Protein AF-A0A1F6DCQ6-F1 (afdb_monomer)

Structure (mmCIF, N/CA/C/O backbone):
data_AF-A0A1F6DCQ6-F1
#
_entry.id  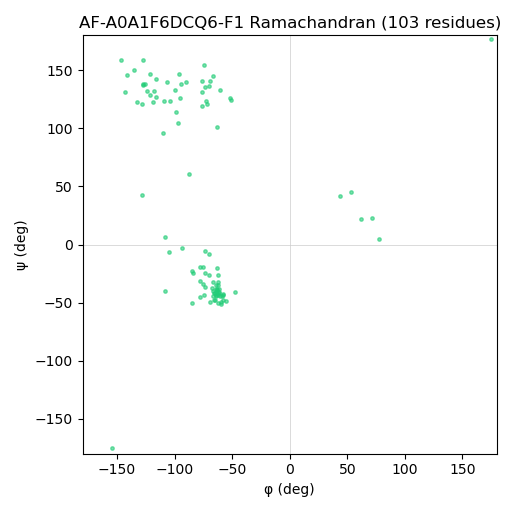 AF-A0A1F6DCQ6-F1
#
loop_
_atom_site.group_PDB
_atom_site.id
_atom_site.type_symbol
_atom_site.label_atom_id
_atom_site.label_alt_id
_atom_site.label_comp_id
_atom_site.label_asym_id
_atom_site.label_entity_id
_atom_site.label_seq_id
_atom_site.pdbx_PDB_ins_code
_atom_site.Cartn_x
_atom_site.Cartn_y
_atom_site.Cartn_z
_atom_site.occupancy
_atom_site.B_iso_or_equiv
_atom_site.auth_seq_id
_atom_site.auth_comp_id
_atom_site.auth_asym_id
_atom_site.auth_atom_id
_atom_site.pdbx_PDB_model_num
ATOM 1 N N . MET A 1 1 ? 12.538 10.543 -7.965 1.00 42.59 1 MET A N 1
ATOM 2 C CA . MET A 1 1 ? 13.452 9.483 -7.477 1.00 42.59 1 MET A CA 1
ATOM 3 C C . MET A 1 1 ? 12.785 8.169 -7.844 1.00 42.59 1 MET A C 1
ATOM 5 O O . MET A 1 1 ? 11.638 8.008 -7.456 1.00 42.59 1 MET A O 1
ATOM 9 N N . ASN A 1 2 ? 13.435 7.316 -8.639 1.00 52.97 2 ASN A N 1
ATOM 10 C CA . ASN A 1 2 ? 12.769 6.256 -9.404 1.00 52.97 2 ASN A CA 1
ATOM 11 C C . ASN A 1 2 ? 12.784 4.904 -8.662 1.00 52.97 2 ASN A C 1
ATOM 13 O O . ASN A 1 2 ? 13.849 4.422 -8.280 1.00 52.97 2 ASN A O 1
ATOM 17 N N . THR A 1 3 ? 11.618 4.285 -8.474 1.00 58.53 3 THR A N 1
ATOM 18 C CA . THR A 1 3 ? 11.388 2.931 -7.925 1.00 58.53 3 THR A CA 1
ATOM 19 C C . THR A 1 3 ? 12.300 1.899 -8.584 1.00 58.53 3 THR A C 1
ATOM 21 O O . THR A 1 3 ? 12.903 1.069 -7.907 1.00 58.53 3 THR A O 1
ATOM 24 N N . PHE A 1 4 ? 12.485 2.017 -9.905 1.00 58.50 4 PHE A N 1
ATOM 25 C CA . PHE A 1 4 ? 13.355 1.139 -10.688 1.00 58.50 4 PHE A CA 1
ATOM 26 C C . PHE A 1 4 ? 14.836 1.241 -10.289 1.00 58.50 4 PHE A C 1
ATOM 28 O O . PHE A 1 4 ? 15.517 0.226 -10.212 1.00 58.50 4 PHE A O 1
ATOM 35 N N . GLU A 1 5 ? 15.328 2.444 -9.981 1.00 57.75 5 GLU A N 1
ATOM 36 C CA . GLU A 1 5 ? 16.720 2.661 -9.555 1.00 57.75 5 GLU A CA 1
ATOM 37 C C . GLU A 1 5 ? 16.945 2.275 -8.090 1.00 57.75 5 GLU A C 1
ATOM 39 O O . GLU A 1 5 ? 18.031 1.829 -7.727 1.00 57.75 5 GLU A O 1
ATOM 44 N N . LYS A 1 6 ? 15.928 2.432 -7.231 1.00 64.56 6 LYS A N 1
ATOM 45 C CA . LYS A 1 6 ? 16.028 2.038 -5.817 1.00 64.56 6 LYS A CA 1
ATOM 46 C C . LYS A 1 6 ? 15.878 0.541 -5.585 1.00 64.56 6 LYS A C 1
ATOM 48 O O . LYS A 1 6 ? 16.191 0.078 -4.490 1.00 64.56 6 LYS A O 1
ATOM 53 N N . GLY A 1 7 ? 15.308 -0.187 -6.542 1.00 76.19 7 GLY A N 1
ATOM 54 C CA . GLY A 1 7 ? 14.996 -1.600 -6.370 1.00 76.19 7 GLY A CA 1
ATOM 55 C C . GLY A 1 7 ? 13.988 -1.869 -5.245 1.00 76.19 7 GLY A C 1
ATOM 56 O O . GLY A 1 7 ? 13.959 -2.976 -4.715 1.00 76.19 7 GLY A O 1
ATOM 57 N N . THR A 1 8 ? 13.174 -0.881 -4.857 1.00 85.12 8 THR A N 1
ATOM 58 C CA . THR A 1 8 ? 12.178 -1.007 -3.779 1.00 85.12 8 THR A CA 1
ATOM 59 C C . THR A 1 8 ? 10.886 -0.273 -4.123 1.00 85.12 8 THR A C 1
ATOM 61 O O . THR A 1 8 ? 10.940 0.779 -4.756 1.00 85.12 8 THR A O 1
ATOM 64 N N . VAL A 1 9 ? 9.747 -0.814 -3.686 1.00 89.44 9 VAL A N 1
ATOM 65 C CA . VAL A 1 9 ? 8.402 -0.229 -3.832 1.00 89.44 9 VAL A CA 1
ATOM 66 C C . VAL A 1 9 ? 7.730 -0.133 -2.464 1.00 89.44 9 VAL A C 1
ATOM 68 O O . VAL A 1 9 ? 7.853 -1.048 -1.647 1.00 89.44 9 VAL A O 1
ATOM 71 N N . LYS A 1 10 ? 7.044 0.974 -2.177 1.00 93.19 10 LYS A N 1
ATOM 72 C CA . LYS A 1 10 ? 6.252 1.123 -0.956 1.00 93.19 10 LYS A CA 1
ATOM 73 C C . LYS A 1 10 ? 4.958 0.350 -1.093 1.00 93.19 10 LYS A C 1
ATOM 75 O O . LYS A 1 10 ? 4.215 0.514 -2.059 1.00 93.19 10 LYS A O 1
ATOM 80 N N . ILE A 1 11 ? 4.678 -0.434 -0.068 1.00 94.94 11 ILE A N 1
ATOM 81 C CA . ILE A 1 11 ? 3.442 -1.185 0.057 1.00 94.94 11 ILE A CA 1
ATOM 82 C C . ILE A 1 11 ? 2.648 -0.702 1.263 1.00 94.94 11 ILE A C 1
ATOM 84 O O . ILE A 1 11 ? 3.215 -0.380 2.315 1.00 94.94 11 ILE A O 1
ATOM 88 N N . LEU A 1 12 ? 1.332 -0.669 1.101 1.00 96.25 12 LEU A N 1
ATOM 89 C CA . LEU A 1 12 ? 0.381 -0.312 2.138 1.00 96.25 12 LEU A CA 1
ATOM 90 C C . LEU A 1 12 ? -0.744 -1.340 2.164 1.00 96.25 12 LEU A C 1
ATOM 92 O O . LEU A 1 12 ? -1.424 -1.531 1.162 1.00 96.25 12 LEU A O 1
ATOM 96 N N . LEU A 1 13 ? -0.956 -1.969 3.315 1.00 96.62 13 LEU A N 1
ATOM 97 C CA . LEU A 1 13 ? -2.104 -2.828 3.578 1.00 96.62 13 LEU A CA 1
ATOM 98 C C . LEU A 1 13 ? -3.020 -2.108 4.561 1.00 96.62 13 LEU A C 1
ATOM 100 O O . LEU A 1 13 ? -2.581 -1.718 5.646 1.00 96.62 13 LEU A O 1
ATOM 104 N N . TYR A 1 14 ? -4.274 -1.914 4.185 1.00 96.06 14 TYR A N 1
ATOM 105 C CA . TYR A 1 14 ? -5.227 -1.108 4.935 1.00 96.06 14 TYR A CA 1
ATOM 106 C C . TYR A 1 14 ? -6.636 -1.668 4.804 1.00 96.06 14 TYR A C 1
ATOM 108 O O . TYR A 1 14 ? -6.941 -2.434 3.895 1.00 96.06 14 TYR A O 1
ATOM 116 N N . LYS A 1 15 ? -7.491 -1.309 5.756 1.00 95.81 15 LYS A N 1
ATOM 117 C CA . LYS A 1 15 ? -8.887 -1.727 5.789 1.00 95.81 15 LYS A CA 1
ATOM 118 C C . LYS A 1 15 ? -9.789 -0.513 5.689 1.00 95.81 15 LYS A C 1
ATOM 120 O O . LYS A 1 15 ? -9.594 0.447 6.433 1.00 95.81 15 LYS A O 1
ATOM 125 N N . ASP A 1 16 ? -10.778 -0.572 4.814 1.00 94.12 16 ASP A N 1
ATOM 126 C CA . ASP A 1 16 ? -11.883 0.377 4.826 1.00 94.12 16 ASP A CA 1
ATOM 127 C C . ASP A 1 16 ? -12.800 0.068 6.014 1.00 94.12 16 ASP A C 1
ATOM 129 O O . ASP A 1 16 ? -13.265 -1.060 6.207 1.00 94.12 16 ASP A O 1
ATOM 133 N N . THR A 1 17 ? -12.997 1.071 6.865 1.00 88.88 17 THR A N 1
ATOM 134 C CA . THR A 1 17 ? -13.772 0.933 8.100 1.00 88.88 17 THR A CA 1
ATOM 135 C C . THR A 1 17 ? -15.276 0.849 7.864 1.00 88.88 17 THR A C 1
ATOM 137 O O . THR A 1 17 ? -15.969 0.262 8.695 1.00 88.88 17 THR A O 1
ATOM 140 N N . GLU A 1 18 ? -15.778 1.379 6.748 1.00 89.88 18 GLU A N 1
ATOM 141 C CA . GLU A 1 18 ? -17.200 1.360 6.411 1.00 89.88 18 GLU A CA 1
ATOM 142 C C . GLU A 1 18 ? -17.589 0.047 5.732 1.00 89.88 18 GLU A C 1
ATOM 144 O O . GLU A 1 18 ? -18.542 -0.611 6.152 1.00 89.88 18 GLU A O 1
ATOM 149 N N . SER A 1 19 ? -16.840 -0.358 4.704 1.00 90.94 19 SER A N 1
ATOM 150 C CA . SER A 1 19 ? -17.141 -1.576 3.938 1.00 90.94 19 SER A CA 1
ATOM 151 C C . SER A 1 19 ? -16.583 -2.848 4.576 1.00 90.94 19 SER A C 1
ATOM 153 O O . SER A 1 19 ? -17.100 -3.941 4.352 1.00 90.94 19 SER A O 1
ATOM 155 N N . GLY A 1 20 ? -15.530 -2.726 5.384 1.00 92.50 20 GLY A N 1
ATOM 156 C CA . GLY A 1 20 ? -14.818 -3.864 5.948 1.00 92.50 20 GLY A CA 1
ATOM 157 C C . GLY A 1 20 ? -13.859 -4.557 4.971 1.00 92.50 20 GLY A C 1
ATOM 158 O O . GLY A 1 20 ? -13.268 -5.567 5.359 1.00 92.50 20 GLY A O 1
ATOM 159 N N . VAL A 1 21 ? -13.684 -4.024 3.759 1.00 96.69 21 VAL A N 1
ATOM 160 C CA . VAL A 1 21 ? -12.812 -4.572 2.711 1.00 96.69 21 VAL A CA 1
ATOM 161 C C . VAL A 1 21 ? -11.345 -4.273 3.017 1.00 96.69 21 VAL A C 1
ATOM 163 O O . VAL A 1 21 ? -10.994 -3.188 3.496 1.00 96.69 21 VAL A O 1
ATOM 166 N N . TRP A 1 22 ? -10.479 -5.247 2.751 1.00 97.38 22 TRP A N 1
ATOM 167 C CA . TRP A 1 22 ? -9.031 -5.086 2.800 1.00 97.38 22 TRP A CA 1
ATOM 168 C C . TRP A 1 22 ? -8.495 -4.651 1.449 1.00 97.38 22 TRP A C 1
ATOM 170 O O . TRP A 1 22 ? -8.892 -5.184 0.422 1.00 97.38 22 TRP A O 1
ATOM 180 N N . TYR A 1 23 ? -7.537 -3.736 1.478 1.00 97.56 23 TYR A N 1
ATOM 181 C CA . TYR A 1 23 ? -6.846 -3.226 0.307 1.00 97.56 23 TYR A CA 1
ATOM 182 C C . TYR A 1 23 ? -5.342 -3.334 0.501 1.00 97.56 23 TYR A C 1
ATOM 184 O O . TYR A 1 23 ? -4.812 -3.003 1.565 1.00 97.56 23 TYR A O 1
ATOM 192 N N . GLY A 1 24 ? -4.655 -3.773 -0.545 1.00 97.00 24 GLY A N 1
ATOM 193 C CA . GLY A 1 24 ? -3.207 -3.783 -0.653 1.00 97.00 24 GLY A CA 1
ATOM 194 C C . GLY A 1 24 ? -2.788 -2.916 -1.827 1.00 97.00 24 GLY A C 1
ATOM 195 O O . GLY A 1 24 ? -3.195 -3.190 -2.950 1.00 97.00 24 GLY A O 1
ATOM 196 N N . SER A 1 25 ? -1.961 -1.902 -1.583 1.00 96.88 25 SER A N 1
ATOM 197 C CA . SER A 1 25 ? -1.512 -0.966 -2.617 1.00 96.88 25 SER A CA 1
ATOM 198 C C . SER A 1 25 ? 0.007 -0.907 -2.718 1.00 96.88 25 SER A C 1
ATOM 200 O O . SER A 1 25 ? 0.690 -0.734 -1.709 1.00 96.88 25 SER A O 1
ATOM 202 N N . ALA A 1 26 ? 0.528 -1.002 -3.942 1.00 95.19 26 ALA A N 1
ATOM 203 C CA . ALA A 1 26 ? 1.905 -0.677 -4.298 1.00 95.19 26 ALA A CA 1
ATOM 204 C C . ALA A 1 26 ? 1.933 0.746 -4.868 1.00 95.19 26 ALA A C 1
ATOM 206 O O . ALA A 1 26 ? 1.496 0.990 -5.995 1.00 95.19 26 ALA A O 1
ATOM 207 N N . LEU A 1 27 ? 2.410 1.690 -4.058 1.00 93.56 27 LEU A N 1
ATOM 208 C CA . LEU A 1 27 ? 2.150 3.116 -4.255 1.00 93.56 27 LEU A CA 1
ATOM 209 C C . LEU A 1 27 ? 2.793 3.661 -5.531 1.00 93.56 27 LEU A C 1
ATOM 211 O O . LEU A 1 27 ? 2.124 4.303 -6.329 1.00 93.56 27 LEU A O 1
ATOM 215 N N . GLU A 1 28 ? 4.070 3.370 -5.772 1.00 90.62 28 GLU A N 1
ATOM 216 C CA . GLU A 1 28 ? 4.767 3.882 -6.958 1.00 90.62 28 GLU A CA 1
ATOM 217 C C . GLU A 1 28 ? 4.350 3.199 -8.276 1.00 90.62 28 GLU A C 1
ATOM 219 O O . GLU A 1 28 ? 4.792 3.605 -9.356 1.00 90.62 28 GLU A O 1
ATOM 224 N N . PHE A 1 29 ? 3.512 2.159 -8.204 1.00 91.12 29 PHE A N 1
ATOM 225 C CA . PHE A 1 29 ? 2.913 1.492 -9.364 1.00 91.12 29 PHE A CA 1
ATOM 226 C C . PHE A 1 29 ? 1.435 1.856 -9.559 1.00 91.12 29 PHE A C 1
ATOM 228 O O . PHE A 1 29 ? 0.857 1.432 -10.557 1.00 91.12 29 PHE A O 1
ATOM 235 N N . ASN A 1 30 ? 0.827 2.601 -8.621 1.00 91.69 30 ASN A N 1
ATOM 236 C CA . ASN A 1 30 ? -0.625 2.807 -8.514 1.00 91.69 30 ASN A CA 1
ATOM 237 C C . ASN A 1 30 ? -1.426 1.513 -8.713 1.00 91.69 30 ASN A C 1
ATOM 239 O O . ASN A 1 30 ? -2.449 1.474 -9.396 1.00 91.69 30 ASN A O 1
ATOM 243 N N . LEU A 1 31 ? -0.918 0.432 -8.126 1.00 94.00 31 LEU A N 1
ATOM 244 C CA . LEU A 1 31 ? -1.510 -0.890 -8.206 1.00 94.00 31 LEU A CA 1
ATOM 245 C C . LEU A 1 31 ? -2.200 -1.186 -6.883 1.00 94.00 31 LEU A C 1
ATOM 247 O O . LEU A 1 31 ? -1.541 -1.171 -5.845 1.00 94.00 31 LEU A O 1
ATOM 251 N N . THR A 1 32 ? -3.489 -1.500 -6.936 1.00 96.06 32 THR A N 1
ATOM 252 C CA . THR A 1 32 ? -4.292 -1.859 -5.767 1.00 96.06 32 THR A CA 1
ATOM 253 C C . THR A 1 32 ? -4.995 -3.185 -6.012 1.00 96.06 32 THR A C 1
ATOM 255 O O . THR A 1 32 ? -5.507 -3.429 -7.103 1.00 96.06 32 THR A O 1
ATOM 258 N N . VAL A 1 33 ? -5.010 -4.030 -4.988 1.00 97.00 33 VAL A N 1
ATOM 259 C CA . VAL A 1 33 ? -5.807 -5.257 -4.912 1.00 97.00 33 VAL A CA 1
ATOM 260 C C . VAL A 1 33 ? -6.720 -5.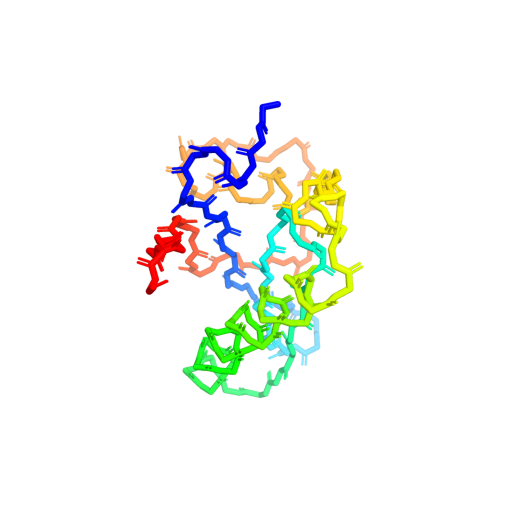175 -3.695 1.00 97.00 33 VAL A C 1
ATOM 262 O O . VAL A 1 33 ? -6.344 -4.577 -2.683 1.00 97.00 33 VAL A O 1
ATOM 265 N N . ASP A 1 34 ? -7.905 -5.762 -3.790 1.00 97.19 34 ASP A N 1
ATOM 266 C CA . ASP A 1 34 ? -8.914 -5.764 -2.735 1.00 97.19 34 ASP A CA 1
ATOM 267 C C . ASP A 1 34 ? -9.399 -7.180 -2.406 1.00 97.19 34 ASP A C 1
ATOM 269 O O . ASP A 1 34 ? -9.238 -8.108 -3.198 1.00 97.19 34 ASP A O 1
ATOM 273 N N . GLY A 1 35 ? -9.962 -7.362 -1.212 1.00 96.12 35 GLY A N 1
ATOM 274 C CA . GLY A 1 35 ? -10.530 -8.641 -0.802 1.00 96.12 35 GLY A CA 1
ATOM 275 C C . GLY A 1 35 ? -11.023 -8.678 0.642 1.00 96.12 35 GLY A C 1
ATOM 276 O O . GLY A 1 35 ? -10.870 -7.732 1.415 1.00 96.12 35 GLY A O 1
ATOM 277 N N . ASP A 1 36 ? -11.611 -9.811 1.019 1.00 95.31 36 ASP A N 1
ATOM 278 C CA . ASP A 1 36 ? -12.209 -10.001 2.348 1.00 95.31 36 ASP A CA 1
ATOM 279 C C . ASP A 1 36 ? -11.192 -10.449 3.410 1.00 95.31 36 ASP A C 1
ATOM 281 O O . ASP A 1 36 ? -11.396 -10.239 4.610 1.00 95.31 36 ASP A O 1
ATOM 285 N N . ASP A 1 37 ? -10.084 -11.056 2.978 1.00 95.44 37 ASP A N 1
ATOM 286 C CA . ASP A 1 37 ? -9.031 -11.566 3.851 1.00 95.44 37 ASP A CA 1
ATOM 287 C C . ASP A 1 37 ? -7.707 -10.837 3.618 1.00 95.44 37 ASP A C 1
ATOM 289 O O . ASP A 1 37 ? -7.172 -10.767 2.512 1.00 95.44 37 ASP A O 1
ATOM 293 N N . ARG A 1 38 ? -7.147 -10.327 4.711 1.00 95.44 38 ARG A N 1
ATOM 294 C CA . ARG A 1 38 ? -5.905 -9.560 4.724 1.00 95.44 38 ARG A CA 1
ATOM 295 C C . ARG A 1 38 ? -4.715 -10.325 4.136 1.00 95.44 38 ARG A C 1
ATOM 297 O O . ARG A 1 38 ? -3.880 -9.732 3.456 1.00 95.44 38 ARG A O 1
ATOM 304 N N . GLU A 1 39 ? -4.568 -11.599 4.483 1.00 95.38 39 GLU A N 1
ATOM 305 C CA . GLU A 1 39 ? -3.410 -12.410 4.097 1.00 95.38 39 GLU A CA 1
ATOM 306 C C . GLU A 1 39 ? -3.482 -12.774 2.618 1.00 95.38 39 GLU A C 1
ATOM 308 O O . GLU A 1 39 ? -2.460 -12.747 1.928 1.00 95.38 39 GLU A O 1
ATOM 313 N N . VAL A 1 40 ? -4.697 -13.020 2.118 1.00 96.31 40 VAL A N 1
ATOM 314 C CA . VAL A 1 40 ? -4.962 -13.192 0.686 1.00 96.31 40 VAL A CA 1
ATOM 315 C C . VAL A 1 40 ? -4.614 -11.917 -0.079 1.00 96.31 40 VAL A C 1
ATOM 317 O O . VAL A 1 40 ? -3.809 -11.982 -1.004 1.00 96.31 40 VAL A O 1
ATOM 320 N N . VAL A 1 41 ? -5.111 -10.757 0.361 1.00 97.38 41 VAL A N 1
ATOM 321 C CA . VAL A 1 41 ? -4.823 -9.456 -0.272 1.00 97.38 41 VAL A CA 1
ATOM 322 C C . VAL A 1 41 ? -3.321 -9.172 -0.315 1.00 97.38 41 VAL A C 1
ATOM 324 O O . VAL A 1 41 ? -2.792 -8.744 -1.339 1.00 97.38 41 VAL A O 1
ATOM 327 N N . PHE A 1 42 ? -2.592 -9.455 0.767 1.00 95.31 42 PHE A N 1
ATOM 328 C CA . PHE A 1 42 ? -1.140 -9.278 0.790 1.00 95.31 42 PHE A CA 1
ATOM 329 C C . PHE A 1 42 ? -0.415 -10.209 -0.199 1.00 95.31 42 PHE A C 1
ATOM 331 O O . PHE A 1 42 ? 0.484 -9.777 -0.928 1.00 95.31 42 PHE A O 1
ATOM 338 N N . LEU A 1 43 ? -0.816 -11.482 -0.263 1.00 95.06 43 LEU A N 1
ATOM 339 C CA . LEU A 1 43 ? -0.262 -12.447 -1.214 1.00 95.06 43 LEU A CA 1
ATOM 340 C C . LEU A 1 43 ? -0.540 -12.039 -2.668 1.00 95.06 43 LEU A C 1
ATOM 342 O O . LEU A 1 43 ? 0.347 -12.144 -3.519 1.00 95.06 43 LEU A O 1
ATOM 346 N N . GLU A 1 44 ? -1.759 -11.591 -2.955 1.00 96.69 44 GLU A N 1
ATOM 347 C CA . GLU A 1 44 ? -2.173 -11.140 -4.282 1.00 96.69 44 GLU A CA 1
ATOM 348 C C . GLU A 1 44 ? -1.447 -9.867 -4.699 1.00 96.69 44 GLU A C 1
ATOM 350 O O . GLU A 1 44 ? -0.965 -9.801 -5.829 1.00 96.69 44 GLU A O 1
ATOM 355 N N . LEU A 1 45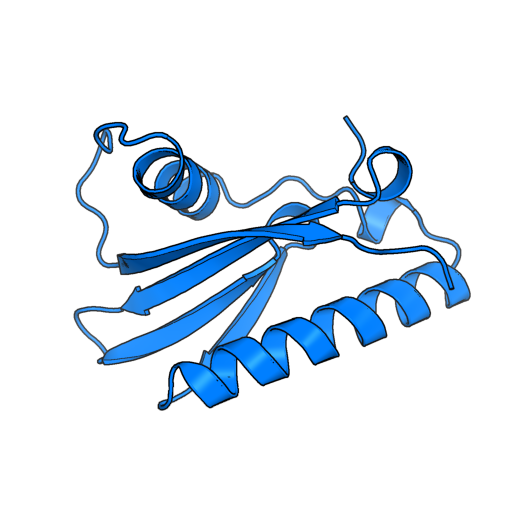 ? -1.242 -8.920 -3.778 1.00 96.31 45 LEU A N 1
ATOM 356 C CA . LEU A 1 45 ? -0.442 -7.726 -4.035 1.00 96.31 45 LEU A CA 1
ATOM 357 C C . LEU A 1 45 ? 0.981 -8.103 -4.461 1.00 96.31 45 LEU A C 1
ATOM 359 O O . LEU A 1 45 ? 1.477 -7.609 -5.472 1.00 96.31 45 LEU A O 1
ATOM 363 N N . SER A 1 46 ? 1.627 -9.020 -3.735 1.00 92.25 46 SER A N 1
ATOM 364 C CA . SER A 1 46 ? 2.990 -9.465 -4.058 1.00 92.25 46 SER A CA 1
ATOM 365 C C . SER A 1 46 ? 3.081 -10.137 -5.436 1.00 92.25 46 SER A C 1
ATOM 367 O O . SER A 1 46 ? 4.080 -9.987 -6.146 1.00 92.25 46 SER A O 1
ATOM 369 N N . ARG A 1 47 ? 2.040 -10.872 -5.852 1.00 94.00 47 ARG A N 1
ATOM 370 C CA . ARG A 1 47 ? 1.952 -11.451 -7.206 1.00 94.00 47 ARG A CA 1
ATOM 371 C C . ARG A 1 47 ? 1.765 -10.365 -8.258 1.00 94.00 47 ARG A C 1
ATOM 373 O O . ARG A 1 47 ? 2.543 -10.306 -9.206 1.00 94.00 47 ARG A O 1
ATOM 380 N N . ALA A 1 48 ? 0.811 -9.467 -8.039 1.00 94.88 48 ALA A N 1
ATOM 381 C CA . ALA A 1 48 ? 0.492 -8.393 -8.965 1.00 94.88 48 ALA A CA 1
ATOM 382 C C . ALA A 1 48 ? 1.691 -7.447 -9.181 1.00 94.88 48 ALA A C 1
ATOM 384 O O . ALA A 1 48 ? 1.973 -7.070 -10.314 1.00 94.88 48 ALA A O 1
ATOM 385 N N . ILE A 1 49 ? 2.469 -7.144 -8.132 1.00 92.31 49 ILE A N 1
ATOM 386 C CA . ILE A 1 49 ? 3.742 -6.404 -8.220 1.00 92.31 49 ILE A CA 1
ATOM 387 C C . ILE A 1 49 ? 4.709 -7.083 -9.201 1.00 92.31 49 ILE A C 1
ATOM 389 O O . ILE A 1 49 ? 5.284 -6.419 -10.065 1.00 92.31 49 ILE A O 1
ATOM 393 N N . LYS A 1 50 ? 4.899 -8.404 -9.087 1.00 90.81 50 LYS A N 1
ATOM 394 C CA . LYS A 1 50 ? 5.820 -9.159 -9.953 1.00 90.81 50 LYS A CA 1
ATOM 395 C C . LYS A 1 50 ? 5.347 -9.153 -11.402 1.00 90.81 50 LYS A C 1
ATOM 397 O O . LYS A 1 50 ? 6.139 -8.835 -12.288 1.00 90.81 50 LYS A O 1
ATOM 402 N N . ASP A 1 51 ? 4.071 -9.443 -11.626 1.00 91.25 51 ASP A N 1
ATOM 403 C CA . ASP A 1 51 ? 3.481 -9.493 -12.966 1.00 91.25 51 ASP A CA 1
ATOM 404 C C . ASP A 1 51 ? 3.526 -8.119 -13.645 1.00 91.25 51 ASP A C 1
ATOM 406 O O . ASP A 1 51 ? 3.843 -8.007 -14.833 1.00 91.25 51 ASP A O 1
ATOM 410 N N . TYR A 1 52 ? 3.300 -7.054 -12.875 1.00 91.06 52 TYR A N 1
ATOM 411 C CA . TYR A 1 52 ? 3.388 -5.680 -13.352 1.00 91.06 52 TYR A CA 1
ATOM 412 C C . TYR A 1 52 ? 4.815 -5.303 -13.775 1.00 91.06 52 TYR A C 1
ATOM 414 O O . TYR A 1 52 ? 5.013 -4.705 -14.833 1.00 91.06 52 TYR A O 1
ATOM 422 N N . ILE A 1 53 ? 5.832 -5.709 -13.007 1.00 88.25 53 ILE A N 1
ATOM 423 C CA . ILE A 1 53 ? 7.245 -5.492 -13.362 1.00 88.25 53 ILE A CA 1
ATOM 424 C C . ILE A 1 53 ? 7.625 -6.253 -14.630 1.00 88.25 53 ILE A C 1
ATOM 426 O O . ILE A 1 53 ? 8.301 -5.690 -15.494 1.00 88.25 53 ILE A O 1
ATOM 430 N N . VAL A 1 54 ? 7.205 -7.515 -14.752 1.00 89.12 54 VAL A N 1
ATOM 431 C CA . VAL A 1 54 ? 7.442 -8.322 -15.959 1.00 89.12 54 VAL A CA 1
ATOM 432 C C . VAL A 1 54 ? 6.800 -7.644 -17.168 1.00 89.12 54 VAL A C 1
ATOM 434 O O . VAL A 1 54 ? 7.492 -7.369 -18.146 1.00 89.12 54 VAL A O 1
ATOM 437 N N . SER A 1 55 ? 5.532 -7.251 -17.056 1.00 89.38 55 SER A N 1
ATOM 438 C CA . SER A 1 55 ? 4.796 -6.571 -18.128 1.00 89.38 55 SER A CA 1
ATOM 439 C C . SER A 1 55 ? 5.454 -5.245 -18.530 1.00 89.38 55 SER A C 1
ATOM 441 O O . SER A 1 55 ? 5.639 -4.959 -19.712 1.00 89.38 55 SER A O 1
ATOM 443 N N . ALA A 1 56 ? 5.880 -4.430 -17.559 1.00 87.38 56 ALA A N 1
ATOM 444 C CA . ALA A 1 56 ? 6.562 -3.166 -17.829 1.00 87.38 56 ALA A CA 1
ATOM 445 C C . ALA A 1 56 ? 7.916 -3.366 -18.534 1.00 87.38 56 ALA A C 1
ATOM 447 O O . ALA A 1 56 ? 8.287 -2.557 -19.390 1.00 87.38 56 ALA A O 1
ATOM 448 N N . ARG A 1 57 ? 8.641 -4.448 -18.205 1.00 85.50 57 ARG A N 1
ATOM 449 C CA . ARG A 1 57 ? 9.883 -4.842 -18.890 1.00 85.50 57 ARG A CA 1
ATOM 450 C C . ARG A 1 57 ? 9.615 -5.274 -20.330 1.00 85.50 57 ARG A C 1
ATOM 452 O O . ARG A 1 57 ? 10.344 -4.838 -21.215 1.00 85.50 57 ARG A O 1
ATOM 459 N N . GLU A 1 58 ? 8.576 -6.069 -20.571 1.00 89.31 58 GLU A N 1
ATOM 460 C CA . GLU A 1 58 ? 8.189 -6.516 -21.917 1.00 89.31 58 GLU A CA 1
ATOM 461 C C . GLU A 1 58 ? 7.774 -5.349 -22.822 1.00 89.31 58 GLU A C 1
ATOM 463 O O . GLU A 1 58 ? 8.149 -5.300 -23.991 1.00 89.31 58 GLU A O 1
ATOM 468 N N . ILE A 1 59 ? 7.056 -4.371 -22.265 1.00 88.19 59 ILE A N 1
ATOM 469 C CA . ILE A 1 59 ? 6.650 -3.146 -22.970 1.00 88.19 59 ILE A CA 1
ATOM 470 C C . ILE A 1 59 ? 7.833 -2.169 -23.131 1.00 88.19 59 ILE A C 1
ATOM 472 O O . ILE A 1 59 ? 7.795 -1.271 -23.973 1.00 88.19 59 ILE A O 1
ATOM 476 N N . GLY A 1 60 ? 8.895 -2.323 -22.333 1.00 81.50 60 GLY A N 1
ATOM 477 C CA . GLY A 1 60 ? 10.065 -1.443 -22.340 1.00 81.50 60 GLY A CA 1
ATOM 478 C C . GLY A 1 60 ? 9.803 -0.053 -21.750 1.00 81.50 60 GLY A C 1
ATOM 479 O O . GLY A 1 60 ? 10.522 0.893 -22.067 1.00 81.50 60 GLY A O 1
ATOM 480 N N . SER A 1 61 ? 8.781 0.101 -20.899 1.00 81.38 61 SER A N 1
ATOM 481 C CA . SER A 1 61 ? 8.383 1.398 -20.338 1.00 81.38 61 SER A CA 1
ATOM 482 C C . SER A 1 61 ? 8.702 1.496 -18.850 1.00 81.38 61 SER A C 1
ATOM 484 O O . SER A 1 61 ? 7.908 1.126 -17.986 1.00 81.38 61 SER A O 1
ATOM 486 N N . ALA A 1 62 ? 9.857 2.084 -18.534 1.00 77.56 62 ALA A N 1
ATOM 487 C CA . ALA A 1 62 ? 10.236 2.390 -17.154 1.00 77.56 62 ALA A CA 1
ATOM 488 C C . ALA A 1 62 ? 9.293 3.410 -16.486 1.00 77.56 62 ALA A C 1
ATOM 490 O O . ALA A 1 62 ? 9.233 3.471 -15.260 1.00 77.56 62 ALA A O 1
ATOM 491 N N . ALA A 1 63 ? 8.541 4.199 -17.262 1.00 82.81 63 ALA A N 1
ATOM 492 C CA . ALA A 1 63 ? 7.572 5.156 -16.727 1.00 82.81 63 ALA A CA 1
ATOM 493 C C . ALA A 1 63 ? 6.448 4.464 -15.939 1.00 82.81 63 ALA A C 1
ATOM 495 O O . ALA A 1 63 ? 5.993 4.995 -14.930 1.00 82.81 63 ALA A O 1
ATOM 496 N N .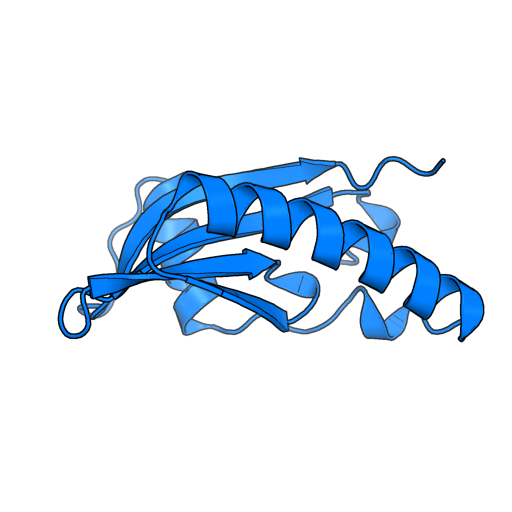 LEU A 1 64 ? 6.062 3.246 -16.340 1.00 82.69 64 LEU A N 1
ATOM 497 C CA . LEU A 1 64 ? 5.038 2.460 -15.646 1.00 82.69 64 LEU A CA 1
ATOM 498 C C . LEU A 1 64 ? 5.437 2.099 -14.212 1.00 82.69 64 LEU A C 1
ATOM 500 O O . LEU A 1 64 ? 4.560 1.925 -13.374 1.00 82.69 64 LEU A O 1
ATOM 504 N N . LEU A 1 65 ? 6.740 2.018 -13.932 1.00 82.00 65 LEU A N 1
ATOM 505 C CA . LEU A 1 65 ? 7.289 1.659 -12.623 1.00 82.00 65 LEU A CA 1
ATOM 506 C C . LEU A 1 65 ? 7.600 2.881 -11.746 1.00 82.00 65 LEU A C 1
ATOM 508 O O . LEU A 1 65 ? 8.050 2.716 -10.618 1.00 82.00 65 LEU A O 1
ATOM 512 N N . ASN A 1 66 ? 7.418 4.097 -12.260 1.00 82.88 66 ASN A N 1
ATOM 513 C CA . ASN A 1 66 ? 7.791 5.343 -11.586 1.00 82.88 66 ASN A CA 1
ATOM 514 C C . ASN A 1 66 ? 6.614 6.320 -11.559 1.00 82.88 66 ASN A C 1
ATOM 516 O O . ASN A 1 66 ? 6.780 7.504 -11.857 1.00 82.88 66 ASN A O 1
ATOM 520 N N . GLN A 1 67 ? 5.422 5.812 -11.262 1.00 87.12 67 GLN A N 1
ATOM 521 C CA . GLN A 1 67 ? 4.230 6.642 -11.214 1.00 87.12 67 GLN A CA 1
ATOM 522 C C . GLN A 1 67 ? 4.217 7.501 -9.950 1.00 87.12 67 GLN A C 1
ATOM 524 O O . GLN A 1 67 ? 4.827 7.167 -8.930 1.00 87.12 67 GLN A O 1
ATOM 529 N N . GLU A 1 68 ? 3.519 8.629 -10.032 1.00 88.88 68 GLU A N 1
ATOM 530 C CA . GLU A 1 68 ? 3.224 9.437 -8.858 1.00 88.88 68 GLU A CA 1
ATOM 531 C C . GLU A 1 68 ? 2.179 8.707 -8.014 1.00 88.88 68 GLU A C 1
ATOM 533 O O . GLU A 1 68 ? 1.102 8.375 -8.510 1.00 88.88 68 GLU A O 1
ATOM 538 N N . ALA A 1 69 ? 2.544 8.415 -6.765 1.00 90.50 69 ALA A N 1
ATOM 539 C CA . ALA A 1 69 ? 1.673 7.739 -5.820 1.00 90.50 69 ALA A CA 1
ATOM 540 C C . ALA A 1 69 ? 0.476 8.619 -5.456 1.00 90.50 69 ALA A C 1
ATOM 542 O O . ALA A 1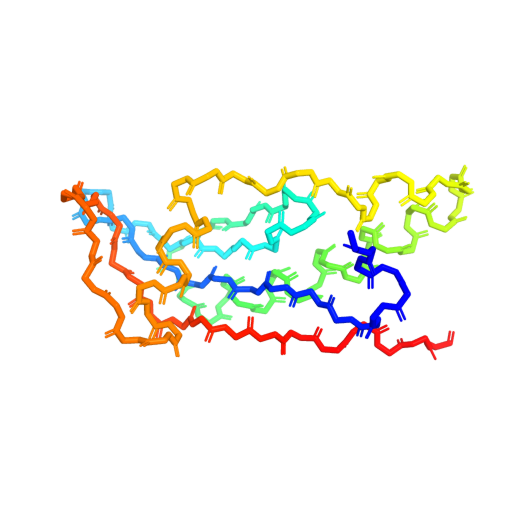 69 ? 0.626 9.831 -5.285 1.00 90.50 69 ALA A O 1
ATOM 543 N N . ASP A 1 70 ? -0.674 7.982 -5.242 1.00 91.38 70 ASP A N 1
ATOM 544 C CA . ASP A 1 70 ? -1.843 8.648 -4.678 1.00 91.38 70 ASP A CA 1
ATOM 545 C C . ASP A 1 70 ? -1.477 9.381 -3.364 1.00 91.38 70 ASP A C 1
ATOM 547 O O . ASP A 1 70 ? -0.893 8.771 -2.456 1.00 91.38 70 ASP A O 1
ATOM 551 N N . PRO A 1 71 ? -1.775 10.689 -3.251 1.00 91.00 71 PRO A N 1
ATOM 552 C CA . PRO A 1 71 ? -1.333 11.502 -2.125 1.00 91.00 71 PRO A CA 1
ATOM 553 C C . PRO A 1 71 ? -1.979 11.091 -0.797 1.00 91.00 71 PRO A C 1
ATOM 555 O O . PRO A 1 71 ? -1.319 11.189 0.241 1.00 91.00 71 PRO A O 1
ATOM 558 N N . ASP A 1 72 ? -3.218 10.599 -0.813 1.00 90.31 72 ASP A N 1
ATOM 559 C CA . ASP A 1 72 ? -3.940 10.198 0.395 1.00 90.31 72 ASP A CA 1
ATOM 560 C C . ASP A 1 72 ? -3.391 8.870 0.926 1.00 90.31 72 ASP A C 1
ATOM 562 O O . ASP A 1 72 ? -3.105 8.733 2.122 1.00 90.31 72 ASP A O 1
ATOM 566 N N . LEU A 1 73 ? -3.142 7.906 0.035 1.00 91.81 73 LEU A N 1
ATOM 567 C CA . LEU A 1 73 ? -2.505 6.638 0.401 1.00 91.81 73 LEU A CA 1
ATOM 568 C C . LEU A 1 73 ? -1.045 6.831 0.822 1.00 91.81 73 LEU A C 1
ATOM 570 O O . LEU A 1 73 ? -0.578 6.193 1.768 1.00 91.81 73 LEU A O 1
ATOM 574 N N . LEU A 1 74 ? -0.318 7.739 0.171 1.00 91.69 74 LEU A N 1
ATOM 575 C CA . LEU A 1 74 ? 1.050 8.075 0.552 1.00 91.69 74 LEU A CA 1
ATOM 576 C C . LEU A 1 74 ? 1.103 8.739 1.934 1.00 91.69 74 LEU A C 1
ATOM 578 O O . LEU A 1 74 ? 1.970 8.399 2.743 1.00 91.69 74 LEU A O 1
ATOM 582 N N . ALA A 1 75 ? 0.174 9.649 2.234 1.00 91.56 75 ALA A N 1
ATOM 583 C CA . ALA A 1 75 ? 0.046 10.240 3.562 1.00 91.56 75 ALA A CA 1
ATOM 584 C C . ALA A 1 75 ? -0.267 9.174 4.622 1.00 91.56 75 ALA A C 1
ATOM 586 O O . ALA A 1 75 ? 0.335 9.185 5.698 1.00 91.56 75 ALA A O 1
ATOM 587 N N . LEU A 1 76 ? -1.144 8.217 4.299 1.00 91.38 76 LEU A N 1
ATOM 588 C CA . LEU A 1 76 ? -1.476 7.087 5.167 1.00 91.38 76 LEU A CA 1
ATOM 589 C C . LEU A 1 76 ? -0.270 6.180 5.434 1.00 91.38 76 LEU A C 1
ATOM 591 O O . LEU A 1 76 ? -0.030 5.791 6.580 1.00 91.38 76 LEU A O 1
ATOM 595 N N . TRP A 1 77 ? 0.525 5.904 4.400 1.00 93.62 77 TRP A N 1
ATOM 596 C CA . TRP A 1 77 ? 1.779 5.170 4.530 1.00 93.62 77 TRP A CA 1
ATOM 597 C C . TRP A 1 77 ? 2.746 5.893 5.465 1.00 93.62 77 TRP A C 1
ATOM 599 O O . TRP A 1 77 ? 3.195 5.288 6.432 1.00 93.62 77 TRP A O 1
ATOM 609 N N . TYR A 1 78 ? 2.991 7.193 5.254 1.00 90.69 78 TYR A N 1
ATOM 610 C CA . TYR A 1 78 ? 3.881 7.985 6.110 1.00 90.69 78 TYR A CA 1
ATOM 611 C C . TYR A 1 78 ? 3.407 8.056 7.560 1.00 90.69 78 TYR A C 1
ATOM 613 O O . TYR A 1 78 ? 4.218 7.950 8.481 1.00 90.69 78 TYR A O 1
ATOM 621 N N . ALA A 1 79 ? 2.104 8.229 7.775 1.00 88.88 79 ALA A N 1
ATOM 622 C CA . ALA A 1 79 ? 1.532 8.259 9.111 1.00 88.88 79 ALA A CA 1
ATOM 623 C C . ALA A 1 79 ? 1.817 6.962 9.872 1.00 88.88 79 ALA A C 1
ATOM 625 O O . ALA A 1 79 ? 2.246 7.002 11.025 1.00 88.88 79 ALA A O 1
ATOM 626 N N . HIS A 1 80 ? 1.654 5.818 9.207 1.00 88.94 80 HIS A N 1
ATOM 627 C CA . HIS A 1 80 ? 1.866 4.515 9.823 1.00 88.94 80 HIS A CA 1
ATOM 628 C C . HIS A 1 80 ? 3.352 4.136 9.943 1.00 88.94 80 HIS A C 1
ATOM 630 O O . HIS A 1 80 ? 3.782 3.686 11.002 1.00 88.94 80 HIS A O 1
ATOM 636 N N . SER A 1 81 ? 4.155 4.332 8.894 1.00 87.69 81 SER A N 1
ATOM 637 C CA . SER A 1 81 ? 5.562 3.910 8.862 1.00 87.69 81 SER A CA 1
ATOM 638 C C . SER A 1 81 ? 6.480 4.808 9.691 1.00 87.69 81 SER A C 1
ATOM 640 O O . SER A 1 81 ? 7.466 4.337 10.250 1.00 87.69 81 SER A O 1
ATOM 642 N N . GLU A 1 82 ? 6.183 6.108 9.758 1.00 86.00 82 GLU A N 1
ATOM 643 C CA . GLU A 1 82 ? 7.007 7.101 10.459 1.00 86.00 82 GLU A CA 1
ATOM 644 C C . GLU A 1 82 ? 6.356 7.610 11.752 1.00 86.00 82 GLU A C 1
ATOM 646 O O . GLU A 1 82 ? 6.882 8.528 12.380 1.00 86.00 82 GLU A O 1
ATOM 651 N N . ASN A 1 83 ? 5.225 7.020 12.158 1.00 79.50 83 ASN A N 1
ATOM 652 C CA . ASN A 1 83 ? 4.454 7.417 13.340 1.00 79.50 83 ASN A CA 1
ATOM 653 C C . ASN A 1 83 ? 4.110 8.921 13.337 1.00 79.50 83 ASN A C 1
ATOM 655 O O . ASN A 1 83 ? 4.289 9.636 14.328 1.00 79.50 83 ASN A O 1
ATOM 659 N N . ARG A 1 84 ? 3.664 9.420 12.177 1.00 79.25 84 ARG A N 1
ATOM 660 C CA . ARG A 1 84 ? 3.229 10.811 11.988 1.00 79.25 84 ARG A CA 1
ATOM 661 C C . ARG A 1 84 ? 1.715 10.919 12.118 1.00 79.25 84 ARG A C 1
ATOM 663 O O . ARG A 1 84 ? 0.977 10.030 11.709 1.00 79.25 84 ARG A O 1
ATOM 670 N N . ALA A 1 85 ? 1.241 12.047 12.639 1.00 76.50 85 ALA A N 1
ATOM 671 C CA . ALA A 1 85 ? -0.186 12.344 12.638 1.00 76.50 85 ALA A CA 1
ATOM 672 C C . ALA A 1 85 ? -0.672 12.631 11.209 1.00 76.50 85 ALA A C 1
ATOM 674 O O . ALA A 1 85 ? -0.025 13.374 10.466 1.00 76.50 85 ALA A O 1
ATOM 675 N N . LEU A 1 86 ? -1.829 12.074 10.845 1.00 76.38 86 LEU A N 1
ATOM 676 C CA . LEU A 1 86 ? -2.533 12.477 9.632 1.00 76.38 86 LEU A CA 1
ATOM 677 C C . LEU A 1 86 ? -3.080 13.896 9.797 1.00 76.38 86 LEU A C 1
ATOM 679 O O . LEU A 1 86 ? -3.583 14.259 10.860 1.00 76.38 86 LEU A O 1
ATOM 683 N N . ALA A 1 87 ? -3.005 14.689 8.728 1.00 72.44 87 ALA A N 1
ATOM 684 C CA . ALA A 1 87 ? -3.582 16.031 8.702 1.00 72.44 87 ALA A CA 1
ATOM 685 C C . ALA A 1 87 ? -5.122 16.004 8.697 1.00 72.44 87 ALA A C 1
ATOM 687 O O . ALA A 1 87 ? -5.759 16.946 9.165 1.00 72.44 87 ALA A O 1
ATOM 688 N N . THR A 1 88 ? -5.712 14.922 8.187 1.00 73.50 88 THR A N 1
ATOM 689 C CA . THR A 1 88 ? -7.157 14.723 8.056 1.00 73.50 88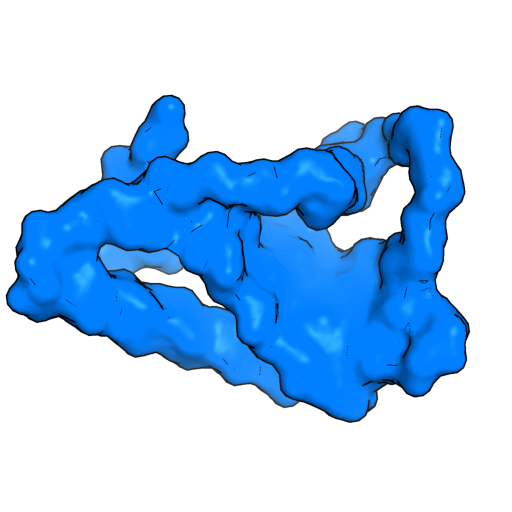 THR A CA 1
ATOM 690 C C . THR A 1 88 ? -7.554 13.311 8.504 1.00 73.50 88 THR A C 1
ATOM 692 O O . THR A 1 88 ? -6.755 12.379 8.388 1.00 73.50 88 THR A O 1
ATOM 695 N N . PRO A 1 89 ? -8.779 13.119 9.031 1.00 78.88 89 PRO A N 1
ATOM 696 C CA . PRO A 1 89 ? -9.313 11.786 9.289 1.00 78.88 89 PRO A CA 1
ATOM 697 C C . PRO A 1 89 ? -9.396 10.984 7.986 1.00 78.88 89 PRO A C 1
ATOM 699 O O . PRO A 1 89 ? -9.900 11.490 6.986 1.00 78.88 89 PRO A O 1
ATOM 702 N N . SER A 1 90 ? -8.924 9.739 8.014 1.00 82.81 90 SER A N 1
ATOM 703 C CA . SER A 1 90 ? -9.019 8.803 6.892 1.00 82.81 90 SER A CA 1
ATOM 704 C C . SER A 1 90 ? -10.076 7.734 7.194 1.00 82.81 90 SER A C 1
ATOM 706 O O . SER A 1 90 ? -10.112 7.253 8.331 1.00 82.81 90 SER A O 1
ATOM 708 N N . PRO A 1 91 ? -10.908 7.320 6.216 1.00 87.88 91 PRO A N 1
ATOM 709 C CA . PRO A 1 91 ? -11.799 6.164 6.369 1.00 87.88 91 PRO A CA 1
ATOM 710 C C . PRO A 1 91 ? -11.029 4.833 6.411 1.00 87.88 91 PRO A C 1
ATOM 712 O O . PRO A 1 91 ? -11.606 3.781 6.699 1.00 87.88 91 PRO A O 1
ATOM 715 N N . TYR A 1 92 ? -9.722 4.870 6.139 1.00 91.31 92 TYR A N 1
ATOM 716 C CA . TYR A 1 92 ? -8.852 3.709 6.083 1.00 91.31 92 TYR A CA 1
ATOM 717 C C . TYR A 1 92 ? -8.043 3.537 7.367 1.00 91.31 92 TYR A C 1
ATOM 719 O O . TYR A 1 92 ? -7.381 4.457 7.848 1.00 91.31 92 TYR A O 1
ATOM 727 N N . THR A 1 93 ? -8.029 2.310 7.883 1.00 89.88 93 THR A N 1
ATOM 728 C CA . THR A 1 93 ? -7.149 1.905 8.981 1.00 89.88 93 THR A CA 1
ATOM 729 C C . THR A 1 93 ? -5.923 1.183 8.415 1.00 89.88 93 THR A C 1
ATOM 731 O O . THR A 1 93 ? -6.080 0.092 7.858 1.00 89.88 93 THR A O 1
ATOM 734 N N . PRO A 1 94 ? -4.706 1.743 8.542 1.00 90.31 94 PRO A N 1
ATOM 735 C CA . PRO A 1 94 ? -3.495 1.094 8.063 1.00 90.31 94 PRO A CA 1
ATOM 736 C C . PRO A 1 94 ? -3.116 -0.066 8.986 1.00 90.31 94 PRO A C 1
ATOM 738 O O . PRO A 1 94 ? -3.136 0.062 10.211 1.00 90.31 94 PRO A O 1
ATOM 741 N N . TYR A 1 95 ? -2.758 -1.198 8.388 1.00 90.12 95 TYR A N 1
ATOM 742 C CA . TYR A 1 95 ? -2.317 -2.400 9.091 1.00 90.12 95 TYR A CA 1
ATOM 743 C C . TYR A 1 95 ? -0.821 -2.659 8.915 1.00 90.12 95 TYR A C 1
ATOM 745 O O . TYR A 1 95 ? -0.152 -3.079 9.856 1.00 90.12 95 TYR A O 1
ATOM 753 N N . LEU A 1 96 ? -0.302 -2.427 7.709 1.00 91.06 96 LEU A N 1
ATOM 754 C CA . LEU A 1 96 ? 1.113 -2.573 7.395 1.00 91.06 96 LEU A CA 1
ATOM 755 C C . LEU A 1 96 ? 1.522 -1.481 6.415 1.00 91.06 96 LEU A C 1
ATOM 757 O O . LEU A 1 96 ? 0.879 -1.303 5.385 1.00 91.06 96 LEU A O 1
ATOM 761 N N . ALA A 1 97 ? 2.619 -0.794 6.716 1.00 92.56 97 ALA A N 1
ATOM 762 C CA . ALA A 1 97 ? 3.300 0.104 5.794 1.00 92.56 97 ALA A CA 1
ATOM 763 C C . ALA A 1 97 ? 4.778 -0.285 5.753 1.00 92.56 97 ALA A C 1
ATOM 765 O O . ALA A 1 97 ? 5.453 -0.300 6.783 1.00 92.56 97 ALA A O 1
ATOM 766 N N . GLY A 1 98 ? 5.272 -0.637 4.571 1.00 90.06 98 GLY A N 1
ATOM 767 C CA . GLY A 1 98 ? 6.647 -1.089 4.396 1.00 90.06 98 GLY A CA 1
ATOM 768 C C . GLY A 1 98 ? 7.161 -0.838 2.990 1.00 90.06 98 GLY A C 1
ATOM 769 O O . GLY A 1 98 ? 6.484 -0.226 2.163 1.00 90.06 98 GLY A O 1
ATOM 770 N N . THR A 1 99 ? 8.370 -1.318 2.728 1.00 89.12 99 THR A N 1
ATOM 771 C CA . THR A 1 99 ? 8.966 -1.349 1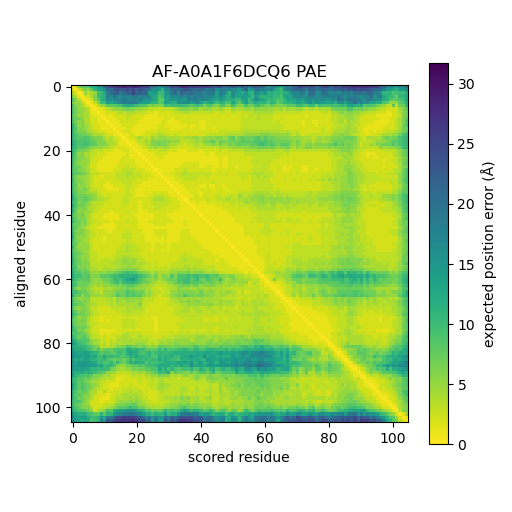.391 1.00 89.12 99 THR A CA 1
ATOM 772 C C . THR A 1 99 ? 9.313 -2.780 1.018 1.00 89.12 99 THR A C 1
ATOM 774 O O . THR A 1 99 ? 10.019 -3.446 1.777 1.00 89.12 99 THR A O 1
ATOM 777 N N . GLU A 1 100 ? 8.872 -3.234 -0.151 1.00 84.88 100 GLU A N 1
ATOM 778 C CA . GLU A 1 100 ? 9.307 -4.505 -0.727 1.00 84.88 100 GLU A CA 1
ATOM 779 C C . GLU A 1 100 ? 10.464 -4.294 -1.696 1.00 84.88 100 GLU A C 1
ATOM 781 O O . GLU A 1 100 ? 10.452 -3.369 -2.511 1.00 84.88 100 GLU A O 1
ATOM 786 N N . SER A 1 101 ? 11.459 -5.178 -1.629 1.00 83.00 101 SER A N 1
ATOM 787 C CA . SER A 1 101 ? 12.543 -5.223 -2.605 1.00 83.00 101 SER A CA 1
ATOM 788 C C . SER A 1 101 ? 12.062 -5.869 -3.898 1.00 83.00 101 SER A C 1
ATOM 790 O O . SER A 1 101 ? 11.737 -7.054 -3.935 1.00 83.00 101 SER A O 1
ATOM 792 N N . ILE A 1 102 ? 12.122 -5.114 -4.987 1.00 76.38 102 ILE A N 1
ATOM 793 C CA . ILE A 1 102 ? 11.937 -5.603 -6.354 1.00 76.38 102 ILE A CA 1
ATOM 794 C C . ILE A 1 102 ? 13.295 -6.086 -6.874 1.00 76.38 102 ILE A C 1
ATOM 796 O O . ILE A 1 102 ? 13.871 -5.529 -7.810 1.00 76.38 102 ILE A O 1
ATOM 800 N N . ALA A 1 103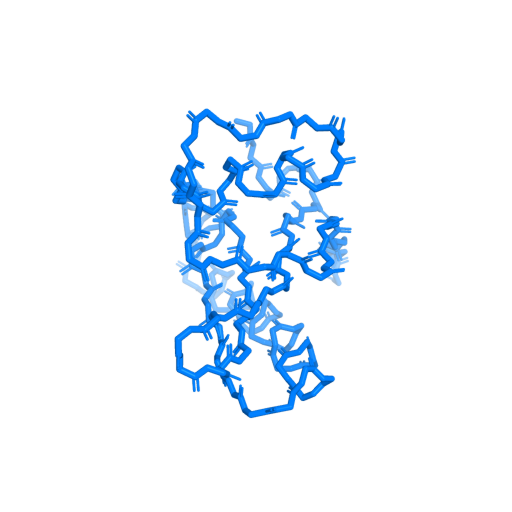 ? 13.864 -7.087 -6.192 1.00 59.78 103 ALA A N 1
ATOM 801 C CA . ALA A 1 103 ? 15.138 -7.676 -6.588 1.00 59.78 103 ALA A CA 1
ATOM 802 C C . ALA A 1 103 ? 15.075 -8.060 -8.072 1.00 59.78 103 ALA A C 1
ATOM 804 O O . ALA A 1 103 ? 14.170 -8.771 -8.510 1.00 59.78 103 ALA A O 1
ATOM 805 N N . HIS A 1 104 ? 16.026 -7.532 -8.842 1.00 52.62 104 HIS A N 1
ATOM 806 C CA . HIS A 1 104 ? 16.227 -7.915 -10.226 1.00 52.62 104 HIS A CA 1
ATOM 807 C C . HIS A 1 104 ? 16.617 -9.395 -10.243 1.00 52.62 104 HIS A C 1
ATOM 809 O O . HIS A 1 104 ? 17.748 -9.736 -9.907 1.00 52.62 104 HIS A O 1
ATOM 815 N N . GLY A 1 105 ? 15.652 -10.258 -10.563 1.00 41.41 105 GLY A N 1
ATOM 816 C CA . GLY A 1 105 ? 15.964 -11.552 -11.162 1.00 41.41 105 GLY A CA 1
ATOM 817 C C . GLY A 1 105 ? 16.724 -11.343 -12.462 1.00 41.41 105 GLY A C 1
ATOM 818 O O . GLY A 1 105 ? 16.377 -10.364 -13.179 1.00 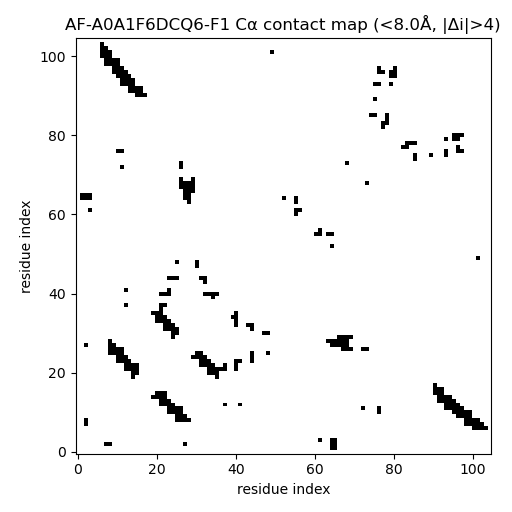41.41 105 GLY A O 1
#

Organism: NCBI:txid1798492

Radius of gyration: 13.72 Å; Cα contacts (8 Å, |Δi|>4): 179; chains: 1; bounding box: 34×29×36 Å

Sequence (105 aa):
MNTFEKGTVKILLYKDTESGVWYGSALEFNLTVDGDDREVVFLELSRAIKDYIVSAREIGSAALLNQEADPDLLALWYAHSENRALATPSPYTPYLAGTESIAHG

Mean predicted aligned error: 5.27 Å

pLDDT: mean 86.73, std 11.71, range [41.41, 97.56]

Solvent-accessible surface area (backbone atoms only — not comparable to full-atom values): 5859 Å² total; per-residue (Å²): 137,52,33,74,81,67,33,39,42,44,36,35,34,30,30,36,70,84,81,60,39,24,38,17,32,35,35,35,55,70,41,72,36,68,35,85,45,64,70,58,19,51,55,49,34,59,49,52,53,51,55,49,51,52,51,32,57,76,73,67,39,70,65,63,46,50,37,83,46,58,66,69,62,50,48,51,32,47,21,65,61,67,74,42,83,67,97,62,94,65,70,55,49,78,76,45,46,51,70,48,72,57,71,83,123

Secondary structure (DSSP, 8-state):
--HHHHTEEEEEEEEETTT--EEEEEGGGTEEEEES-HHHHHHHHHHHHHHHHHHHHHHT-GGGGSPPPPHHHHHHHHHHHTTPPPSS--SEEEEEEEEEE----

Foldseek 3Di:
DFCVVVQKWKWWWKAQQPVRKIWIARFQQRDIDIDNDRVVRVVVNVVVVLVQVVVCVVVVHSSNRGHHGDPVVVLVLCCVVVVDDRPDDDSIDIDDIDMDGNDDD

Nearest PDB structures (foldseek):
  3k6q-assembly2_D  TM=8.231E-01  e=1.051E+00  Syntrophomonas wolfei subsp. wolfei str. Goettingen G311
  2yzt-assembly1_A-2  TM=6.278E-01  e=2.184E+00  Thermus thermophilus HB8